Protein AF-A0AAX3PQ77-F1 (afdb_monomer_lite)

pLDDT: mean 75.56, std 14.31, range [46.38, 94.06]

Foldseek 3Di:
DPPCPVVVVVVVVLFPQDKDKDWQDFKKKKAWADPVRQGDWQKKKWKWKAKPPDPDDIDIDIDTAHPRRMDIDHTDIDIDGDRPPDDMDMDIDMDIPPDDPIDIDMDTD

Radius of gyration: 21.81 Å; chains: 1; bounding box: 72×19×50 Å

Sequence (109 aa):
MKRNIFLVPILIFLTSCYPIYKTQKPQVTVTVLNEQGVAIPDVKVVLVTAVHPAKIDDQYDEKFTNKLGIVNFKKQAEWKVESLMIHGGASLRLECMPCKRWLFNPKIY

Secondary structure (DSSP, 8-state):
--SSTTHHHHHHHHT--EEEEEEEE--EEEEEE-TTS-B-TT-EEEEEEEEESS-PPPEEEEEE--TTSEEEEPPEEEEEEE-SS---EEEEEEEEES-S-PEE--EE-

Structure (mmCIF, N/CA/C/O backbone):
data_AF-A0AAX3PQ77-F1
#
_entry.id   AF-A0AAX3PQ77-F1
#
loop_
_atom_site.group_PDB
_atom_site.id
_atom_site.type_symbol
_atom_site.label_atom_id
_atom_site.label_alt_id
_atom_site.label_comp_id
_atom_site.label_asym_id
_atom_site.label_entity_id
_atom_site.label_seq_id
_atom_site.pdbx_PDB_ins_code
_atom_site.Cartn_x
_atom_site.Cartn_y
_atom_site.Cartn_z
_atom_site.occupancy
_atom_site.B_iso_or_equiv
_atom_site.auth_seq_id
_atom_site.auth_comp_id
_atom_site.auth_asym_id
_atom_site.auth_atom_id
_atom_site.pdbx_PDB_model_num
ATOM 1 N N . MET A 1 1 ? 49.172 7.570 -35.847 1.00 50.88 1 MET A N 1
ATOM 2 C CA . MET A 1 1 ? 48.101 6.705 -35.294 1.00 50.88 1 MET A CA 1
ATOM 3 C C . MET A 1 1 ? 47.730 7.156 -33.873 1.00 50.88 1 MET A C 1
ATOM 5 O O . MET A 1 1 ? 48.238 6.585 -32.926 1.00 50.88 1 MET A O 1
ATOM 9 N N . LYS A 1 2 ? 46.921 8.214 -33.686 1.00 59.19 2 LYS A N 1
ATOM 10 C CA . LYS A 1 2 ? 46.451 8.671 -32.347 1.00 59.19 2 LYS A CA 1
ATOM 11 C C . LYS A 1 2 ? 45.058 9.339 -32.383 1.00 59.19 2 LYS A C 1
ATOM 13 O O . LYS A 1 2 ? 44.736 10.152 -31.529 1.00 59.19 2 LYS A O 1
ATOM 18 N N . ARG A 1 3 ? 44.223 9.032 -33.387 1.00 61.16 3 ARG A N 1
ATOM 19 C CA . ARG A 1 3 ? 42.935 9.728 -33.607 1.00 61.16 3 ARG A CA 1
ATOM 20 C C . ARG A 1 3 ? 41.735 9.102 -32.874 1.00 61.16 3 ARG A C 1
ATOM 22 O O . ARG A 1 3 ? 40.698 9.740 -32.785 1.00 61.16 3 ARG A O 1
ATOM 29 N N . ASN A 1 4 ? 41.890 7.913 -32.283 1.00 61.19 4 ASN A N 1
ATOM 30 C CA . ASN A 1 4 ? 40.778 7.190 -31.643 1.00 61.19 4 ASN A CA 1
ATOM 31 C C . ASN A 1 4 ? 40.708 7.320 -30.111 1.00 61.19 4 ASN A C 1
ATOM 33 O O . ASN A 1 4 ? 39.771 6.800 -29.515 1.00 61.19 4 ASN A O 1
ATOM 37 N N . ILE A 1 5 ? 41.645 8.019 -29.459 1.00 65.12 5 ILE A N 1
ATOM 38 C CA . ILE A 1 5 ? 41.658 8.132 -27.985 1.00 65.12 5 ILE A CA 1
ATOM 39 C C . ILE A 1 5 ? 40.466 8.959 -27.464 1.00 65.12 5 ILE A C 1
ATOM 41 O O . ILE A 1 5 ? 39.968 8.697 -26.375 1.00 65.12 5 ILE A O 1
ATOM 45 N N . PHE A 1 6 ? 39.936 9.885 -28.269 1.00 63.91 6 PHE A N 1
ATOM 46 C CA . PHE A 1 6 ? 38.776 10.705 -27.894 1.00 63.91 6 PHE A CA 1
ATOM 47 C C . PHE A 1 6 ? 37.417 9.995 -28.028 1.00 63.91 6 PHE A C 1
ATOM 49 O O . PHE A 1 6 ? 36.433 10.488 -27.487 1.00 63.91 6 PHE A O 1
ATOM 56 N N . LEU A 1 7 ? 37.337 8.836 -28.698 1.00 63.78 7 LEU A N 1
ATOM 57 C CA . LEU A 1 7 ? 36.068 8.107 -28.868 1.00 63.78 7 LEU A CA 1
ATOM 58 C C . LEU A 1 7 ? 35.681 7.275 -27.636 1.00 63.78 7 LEU A C 1
ATOM 60 O O . LEU A 1 7 ? 34.498 7.068 -27.383 1.00 63.78 7 LEU A O 1
ATOM 64 N N . VAL A 1 8 ? 36.662 6.836 -26.843 1.00 67.81 8 VAL A N 1
ATOM 65 C CA . VAL A 1 8 ? 36.443 5.985 -25.662 1.00 67.81 8 VAL A CA 1
ATOM 66 C C . VAL A 1 8 ? 35.647 6.680 -24.544 1.00 67.81 8 VAL A C 1
ATOM 68 O O . VAL A 1 8 ? 34.678 6.082 -24.079 1.00 67.81 8 VAL A O 1
ATOM 71 N N . PRO A 1 9 ? 35.956 7.922 -24.112 1.00 66.94 9 PRO A N 1
ATOM 72 C CA . PRO A 1 9 ? 35.185 8.559 -23.041 1.00 66.94 9 PRO A CA 1
ATOM 73 C C . PRO A 1 9 ? 33.742 8.876 -23.463 1.00 66.94 9 PRO A C 1
ATOM 75 O O . PRO A 1 9 ? 32.833 8.743 -22.651 1.00 66.94 9 PRO A O 1
ATOM 78 N N . ILE A 1 10 ? 33.506 9.220 -24.736 1.00 67.38 10 ILE A N 1
ATOM 79 C CA . ILE A 1 10 ? 32.165 9.535 -25.264 1.00 67.38 10 ILE A CA 1
ATOM 80 C C . ILE A 1 10 ? 31.239 8.312 -25.187 1.00 67.38 10 ILE A C 1
ATOM 82 O O . ILE A 1 10 ? 30.079 8.443 -24.802 1.00 67.38 10 ILE A O 1
ATOM 86 N N . LEU A 1 11 ? 31.759 7.116 -25.479 1.00 64.12 11 LEU A N 1
ATOM 87 C CA . LEU A 1 11 ? 31.005 5.862 -25.383 1.00 64.12 11 LEU A CA 1
ATOM 88 C C . LEU A 1 11 ? 30.596 5.516 -23.941 1.00 64.12 11 LEU A C 1
ATOM 90 O O . LEU A 1 11 ? 29.511 4.980 -23.745 1.00 64.12 11 LEU A O 1
ATOM 94 N N . ILE A 1 12 ? 31.403 5.872 -22.936 1.00 64.38 12 ILE A N 1
ATOM 95 C CA . ILE A 1 12 ? 31.091 5.614 -21.517 1.00 64.38 12 ILE A CA 1
ATOM 96 C C . ILE A 1 12 ? 29.978 6.547 -21.010 1.00 64.38 12 ILE A C 1
ATOM 98 O O . ILE A 1 12 ? 29.120 6.126 -20.235 1.00 64.38 12 ILE A O 1
ATOM 102 N N . PHE A 1 13 ? 29.938 7.801 -21.474 1.00 61.59 13 PHE A N 1
ATOM 103 C CA . PHE A 1 13 ? 28.867 8.738 -21.104 1.00 61.59 13 PHE A CA 1
ATOM 104 C C . PHE A 1 13 ? 27.500 8.365 -21.710 1.00 61.59 13 PHE A C 1
ATOM 106 O O . PHE A 1 13 ? 26.463 8.660 -21.112 1.00 61.59 13 PHE A O 1
ATOM 113 N N . LEU A 1 14 ? 27.488 7.674 -22.856 1.00 60.44 14 LEU A N 1
ATOM 114 C CA . LEU A 1 14 ? 26.268 7.200 -23.524 1.00 60.44 14 LEU A CA 1
ATOM 115 C C . LEU A 1 14 ? 25.650 5.954 -22.861 1.00 60.44 14 LEU A C 1
ATOM 117 O O . LEU A 1 14 ? 24.477 5.670 -23.090 1.00 60.44 14 LEU A O 1
ATOM 121 N N . THR A 1 15 ? 26.392 5.229 -22.018 1.00 61.25 15 THR A N 1
ATOM 122 C CA . THR A 1 15 ? 25.918 4.020 -21.314 1.00 61.25 15 THR A CA 1
ATOM 123 C C . THR A 1 15 ? 25.575 4.290 -19.848 1.00 61.25 15 THR A C 1
ATOM 125 O O . THR A 1 15 ? 25.858 3.463 -18.979 1.00 61.25 15 THR A O 1
ATOM 128 N N . SER A 1 16 ? 25.011 5.458 -19.533 1.00 57.00 16 SER A N 1
ATOM 129 C CA . SER A 1 16 ? 24.697 5.846 -18.153 1.00 57.00 16 SER A CA 1
ATOM 130 C C . SER A 1 16 ? 23.448 5.127 -17.628 1.00 57.00 16 SER A C 1
ATOM 132 O O . SER A 1 16 ? 22.362 5.683 -17.502 1.00 57.00 16 SER A O 1
ATOM 134 N N . CYS A 1 17 ? 23.625 3.853 -17.291 1.00 64.44 17 CYS A N 1
ATOM 135 C CA . CYS A 1 17 ? 22.785 3.145 -16.340 1.00 64.44 17 CYS A CA 1
ATOM 136 C C . CYS A 1 17 ? 23.127 3.678 -14.946 1.00 64.44 17 CYS A C 1
ATOM 138 O O . CYS A 1 17 ? 24.194 3.365 -14.415 1.00 64.44 17 CYS A O 1
ATOM 140 N N . TYR A 1 18 ? 22.262 4.504 -14.361 1.00 70.12 18 TYR A N 1
ATOM 141 C CA . TYR A 1 18 ? 22.488 5.039 -13.020 1.00 70.12 18 TYR A CA 1
ATOM 142 C C . TYR A 1 18 ? 21.514 4.410 -12.017 1.00 70.12 18 TYR A C 1
ATOM 144 O O . TYR A 1 18 ? 20.341 4.187 -12.335 1.00 70.12 18 TYR A O 1
ATOM 152 N N . PRO A 1 19 ? 21.981 4.094 -10.797 1.00 74.06 19 PRO A N 1
ATOM 153 C CA . PRO A 1 19 ? 21.095 3.653 -9.738 1.00 74.06 19 PRO A CA 1
ATOM 154 C C . PRO A 1 19 ? 20.253 4.839 -9.262 1.00 74.06 19 PRO A C 1
ATOM 156 O O . PRO A 1 19 ? 20.778 5.886 -8.885 1.00 74.06 19 PRO A O 1
ATOM 159 N N . ILE A 1 20 ? 18.938 4.664 -9.242 1.00 78.50 20 ILE A N 1
ATOM 160 C CA . ILE A 1 20 ? 17.986 5.598 -8.653 1.00 78.50 20 ILE A CA 1
ATOM 161 C C . ILE A 1 20 ? 17.194 4.884 -7.563 1.00 78.50 20 ILE A C 1
ATOM 163 O O . ILE A 1 20 ? 16.741 3.748 -7.725 1.00 78.50 20 ILE A O 1
ATOM 167 N N . TYR A 1 21 ? 17.030 5.553 -6.425 1.00 81.56 21 TYR A N 1
ATOM 168 C CA . TYR A 1 21 ? 16.165 5.062 -5.364 1.00 81.56 21 TYR A CA 1
ATOM 169 C C . TYR A 1 21 ? 14.727 5.482 -5.658 1.00 81.56 21 TYR A C 1
ATOM 171 O O . TYR A 1 21 ? 14.391 6.666 -5.577 1.00 81.56 21 TYR A O 1
ATOM 179 N N . LYS A 1 22 ? 13.874 4.522 -6.029 1.00 79.19 22 LYS A N 1
ATOM 180 C CA . LYS A 1 22 ? 12.514 4.804 -6.504 1.00 79.19 22 LYS A CA 1
ATOM 181 C C . LYS A 1 22 ? 11.477 4.234 -5.549 1.00 79.19 22 LYS A C 1
ATOM 183 O O . LYS A 1 22 ? 11.530 3.068 -5.158 1.00 79.19 22 LYS A O 1
ATOM 188 N N . THR A 1 23 ? 10.500 5.067 -5.194 1.00 81.75 23 THR A N 1
ATOM 189 C CA . THR A 1 23 ? 9.310 4.610 -4.469 1.00 81.75 23 THR A CA 1
ATOM 190 C C . THR A 1 23 ? 8.371 3.943 -5.466 1.00 81.75 23 THR A C 1
ATOM 192 O O . THR A 1 23 ? 7.938 4.582 -6.420 1.00 81.75 23 THR A O 1
ATOM 195 N N . GLN A 1 24 ? 8.078 2.661 -5.261 1.00 78.69 24 GLN A N 1
ATOM 196 C CA . GLN A 1 24 ? 7.152 1.900 -6.104 1.00 78.69 24 GLN A CA 1
ATOM 197 C C . GLN A 1 24 ? 5.714 2.029 -5.630 1.00 78.69 24 GLN A C 1
ATOM 199 O O . GLN A 1 24 ? 4.801 2.150 -6.439 1.00 78.69 24 GLN A O 1
ATOM 204 N N . LYS A 1 25 ? 5.532 1.990 -4.307 1.00 82.69 25 LYS A N 1
ATOM 205 C CA . LYS A 1 25 ? 4.235 2.112 -3.648 1.00 82.69 25 LYS A CA 1
ATOM 206 C C . LYS A 1 25 ? 4.394 3.100 -2.494 1.00 82.69 25 LYS A C 1
ATOM 208 O O . LYS A 1 25 ? 5.271 2.888 -1.647 1.00 82.69 25 LYS A O 1
ATOM 213 N N . PRO A 1 26 ? 3.621 4.196 -2.459 1.00 82.62 26 PRO A N 1
ATOM 214 C CA . PRO A 1 26 ? 3.593 5.082 -1.312 1.00 82.62 26 PRO A CA 1
ATOM 215 C C . PRO A 1 26 ? 2.947 4.364 -0.127 1.00 82.62 26 PRO A C 1
ATOM 217 O O . PRO A 1 26 ? 2.346 3.296 -0.262 1.00 82.62 26 PRO A O 1
ATOM 220 N N . GLN A 1 27 ? 3.067 4.962 1.051 1.00 88.44 27 GLN A N 1
ATOM 221 C CA . GLN A 1 27 ? 2.285 4.510 2.188 1.00 88.44 27 GLN A CA 1
ATOM 222 C C . GLN A 1 27 ? 0.824 4.919 1.972 1.00 88.44 27 GLN A C 1
ATOM 224 O O . GLN A 1 27 ? 0.543 6.086 1.698 1.00 88.44 27 GLN A O 1
ATOM 229 N N . VAL A 1 28 ? -0.099 3.964 2.103 1.00 89.44 28 VAL A N 1
ATOM 230 C CA . VAL A 1 28 ? -1.536 4.215 1.931 1.00 89.44 28 VAL A CA 1
ATOM 231 C C . VAL A 1 28 ? -2.288 3.691 3.142 1.00 89.44 28 VAL A C 1
ATOM 233 O O . VAL A 1 28 ? -2.190 2.511 3.487 1.00 89.44 28 VAL A O 1
ATOM 236 N N . THR A 1 29 ? -3.073 4.565 3.763 1.00 91.75 29 THR A N 1
ATOM 237 C CA . THR A 1 29 ? -4.029 4.186 4.806 1.00 91.75 29 THR A CA 1
ATOM 238 C C . THR A 1 29 ? -5.440 4.305 4.248 1.00 91.75 29 THR A C 1
ATOM 240 O O . THR A 1 29 ? -5.827 5.355 3.729 1.00 91.75 29 THR A O 1
ATOM 243 N N . VAL A 1 30 ? -6.203 3.219 4.359 1.00 90.69 30 VAL A N 1
ATOM 244 C CA . VAL A 1 30 ? -7.587 3.118 3.891 1.00 90.69 30 VAL A CA 1
ATOM 245 C C . VAL A 1 30 ? -8.485 2.849 5.086 1.00 90.69 30 VAL A C 1
ATOM 247 O O . VAL A 1 30 ? -8.236 1.912 5.841 1.00 90.69 30 VAL A O 1
ATOM 250 N N . THR A 1 31 ? -9.544 3.641 5.227 1.00 91.94 31 THR A N 1
ATOM 251 C CA . THR A 1 31 ? -10.632 3.371 6.169 1.00 91.94 31 THR A CA 1
ATOM 252 C C . THR A 1 31 ? -11.870 2.973 5.379 1.00 91.94 31 THR A C 1
ATOM 254 O O . THR A 1 31 ? -12.284 3.704 4.480 1.00 91.94 31 THR A O 1
ATOM 257 N N . VAL A 1 32 ? -12.453 1.823 5.708 1.00 90.25 32 VAL A N 1
ATOM 258 C CA . VAL A 1 32 ? -13.676 1.308 5.090 1.00 90.25 32 VAL A CA 1
ATOM 259 C C . VAL A 1 32 ? -14.856 1.607 6.004 1.00 90.25 32 VAL A C 1
ATOM 261 O O . VAL A 1 32 ? -14.917 1.124 7.138 1.00 90.25 32 VAL A O 1
ATOM 264 N N . LEU A 1 33 ? -15.787 2.409 5.490 1.00 89.62 33 LEU A N 1
ATOM 265 C CA . LEU A 1 33 ? -16.992 2.846 6.189 1.00 89.62 33 LEU A CA 1
ATOM 266 C C . LEU A 1 33 ? -18.245 2.411 5.423 1.00 89.62 33 LEU A C 1
ATOM 268 O O . LEU A 1 33 ? -18.239 2.371 4.188 1.00 89.62 33 LEU A O 1
ATOM 272 N N . ASN A 1 34 ? -19.328 2.139 6.151 1.00 87.88 34 ASN A N 1
ATOM 273 C CA . ASN A 1 34 ? -20.655 1.953 5.571 1.00 87.88 34 ASN A CA 1
ATOM 274 C C . ASN A 1 34 ? -21.312 3.286 5.174 1.00 87.88 34 ASN A C 1
ATOM 276 O O . ASN A 1 34 ? -20.756 4.363 5.387 1.00 87.88 34 ASN A O 1
ATOM 280 N N . GLU A 1 35 ? -22.513 3.213 4.599 1.00 87.50 35 GLU A N 1
ATOM 281 C CA . GLU A 1 35 ? -23.290 4.387 4.171 1.00 87.50 35 GLU A CA 1
ATOM 282 C C . GLU A 1 35 ? -23.622 5.341 5.332 1.00 87.50 35 GLU A C 1
ATOM 284 O O . GLU A 1 35 ? -23.818 6.533 5.119 1.00 87.50 35 GLU A O 1
ATOM 289 N N . GLN A 1 36 ? -23.641 4.835 6.567 1.00 89.75 36 GLN A N 1
ATOM 290 C CA . GLN A 1 36 ? -23.879 5.596 7.793 1.00 89.75 36 GLN A CA 1
ATOM 291 C C . GLN A 1 36 ? -22.577 6.122 8.435 1.00 89.75 36 GLN A C 1
ATOM 293 O O . GLN A 1 36 ? -22.626 6.715 9.510 1.00 89.75 36 GLN A O 1
ATOM 298 N N . GLY A 1 37 ? -21.412 5.904 7.811 1.00 87.44 37 GLY A N 1
ATOM 299 C CA . GLY A 1 37 ? -20.106 6.326 8.332 1.00 87.44 37 GLY A CA 1
ATOM 300 C C . GLY A 1 37 ? -19.516 5.414 9.416 1.00 87.44 37 GLY A C 1
ATOM 301 O O . GLY A 1 37 ? -18.544 5.791 10.068 1.00 87.44 37 GLY A O 1
ATOM 302 N N . VAL A 1 38 ? -20.073 4.219 9.622 1.00 90.06 38 VAL A N 1
ATOM 303 C CA . VAL A 1 38 ? -19.603 3.237 10.609 1.00 90.06 38 VAL A CA 1
ATOM 304 C C . VAL A 1 38 ? -18.510 2.359 10.004 1.00 90.06 38 VAL A C 1
ATOM 306 O O . VAL A 1 38 ? -18.651 1.855 8.891 1.00 90.06 38 VAL A O 1
ATOM 309 N N . ALA A 1 39 ? -17.42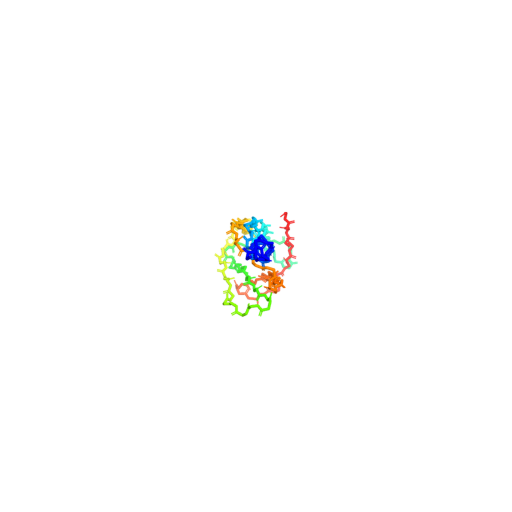8 2.155 10.753 1.00 90.94 39 ALA A N 1
ATOM 310 C CA . ALA A 1 39 ? -16.306 1.318 10.348 1.00 90.94 39 ALA A CA 1
ATOM 311 C C . ALA A 1 39 ? -16.678 -0.164 10.210 1.00 90.94 39 ALA A C 1
ATOM 313 O O . ALA A 1 39 ? -17.408 -0.708 11.040 1.00 90.94 39 ALA A O 1
ATOM 314 N N . ILE A 1 40 ? -16.126 -0.823 9.187 1.00 90.50 40 ILE A N 1
ATOM 315 C CA . ILE A 1 40 ? -16.427 -2.228 8.881 1.00 90.50 40 ILE A CA 1
ATOM 316 C C . ILE A 1 40 ? -15.172 -3.088 9.046 1.00 90.50 40 ILE A C 1
ATOM 318 O O . ILE A 1 40 ? -14.214 -2.912 8.283 1.00 90.50 40 ILE A O 1
ATOM 322 N N . PRO A 1 41 ? -15.149 -4.011 10.020 1.00 93.25 41 PRO A N 1
ATOM 323 C CA . PRO A 1 41 ? -14.039 -4.938 10.204 1.00 93.25 41 PRO A CA 1
ATOM 324 C C . PRO A 1 41 ? -14.068 -6.087 9.190 1.00 93.25 41 PRO A C 1
ATOM 326 O O . PRO A 1 41 ? -15.099 -6.351 8.571 1.00 93.25 41 PRO A O 1
ATOM 329 N N . ASP A 1 42 ? -12.932 -6.772 9.046 1.00 92.75 42 ASP A N 1
ATOM 330 C CA . ASP A 1 42 ? -12.768 -7.997 8.252 1.00 92.75 42 ASP A CA 1
ATOM 331 C C . ASP A 1 42 ? -13.152 -7.860 6.763 1.00 92.75 42 ASP A C 1
ATOM 333 O O . ASP A 1 42 ? -13.470 -8.835 6.081 1.00 92.75 42 ASP A O 1
ATOM 337 N N . VAL A 1 43 ? -13.069 -6.641 6.221 1.00 91.25 43 VAL A N 1
ATOM 338 C CA . VAL A 1 43 ? -13.245 -6.362 4.791 1.00 91.25 43 VAL A CA 1
ATOM 339 C C . VAL A 1 43 ? -11.918 -6.535 4.078 1.00 91.25 43 VAL A C 1
ATOM 341 O O . VAL A 1 43 ? -10.913 -5.939 4.471 1.00 91.25 43 VAL A O 1
ATOM 344 N N . LYS A 1 44 ? -11.921 -7.305 2.988 1.00 93.38 44 LYS A N 1
ATOM 345 C CA . LYS A 1 44 ? -10.751 -7.437 2.126 1.00 93.38 44 LYS A CA 1
ATOM 346 C C . LYS A 1 44 ? -10.568 -6.169 1.297 1.00 93.38 44 LYS A C 1
ATOM 348 O O . LYS A 1 44 ? -11.459 -5.796 0.532 1.00 93.38 44 LYS A O 1
ATOM 353 N N . VAL A 1 45 ? -9.390 -5.571 1.409 1.00 91.81 45 VAL A N 1
ATOM 354 C CA . VAL A 1 45 ? -8.902 -4.452 0.605 1.00 91.81 45 VAL A CA 1
ATOM 355 C C . VAL A 1 45 ? -7.689 -4.928 -0.186 1.00 91.81 45 VAL A C 1
ATOM 357 O O . VAL A 1 45 ? -6.747 -5.480 0.383 1.00 91.81 45 VAL A O 1
ATOM 360 N N . VAL A 1 46 ? -7.709 -4.697 -1.492 1.00 90.69 46 VAL A N 1
ATOM 361 C CA . VAL A 1 46 ? -6.661 -5.084 -2.433 1.00 90.69 46 VAL A CA 1
ATOM 362 C C . VAL A 1 46 ? -6.059 -3.823 -3.040 1.00 90.69 46 VAL A C 1
ATOM 364 O O . VAL A 1 46 ? -6.771 -3.009 -3.629 1.00 90.69 46 VAL A O 1
ATOM 367 N N . LEU A 1 47 ? -4.749 -3.647 -2.883 1.00 89.56 47 LEU A N 1
ATOM 368 C CA . LEU A 1 47 ? -3.985 -2.612 -3.573 1.00 89.56 47 LEU A CA 1
ATOM 369 C C . LEU A 1 47 ? -3.374 -3.213 -4.841 1.00 89.56 47 LEU A C 1
ATOM 371 O O . LEU A 1 47 ? -2.469 -4.045 -4.767 1.00 89.56 47 LEU A O 1
ATOM 375 N N . VAL A 1 48 ? -3.862 -2.762 -5.992 1.00 87.62 48 VAL A N 1
ATOM 376 C CA . VAL A 1 48 ? -3.400 -3.168 -7.320 1.00 87.62 48 VAL A CA 1
ATOM 377 C C . VAL A 1 48 ? -2.400 -2.139 -7.834 1.00 87.62 48 VAL A C 1
ATOM 379 O O . VAL A 1 48 ? -2.682 -0.938 -7.866 1.00 87.62 48 VAL A O 1
ATOM 382 N N . THR A 1 49 ? -1.217 -2.603 -8.224 1.00 83.50 49 THR A N 1
ATOM 383 C CA . THR A 1 49 ? -0.168 -1.781 -8.837 1.00 83.50 49 THR A CA 1
ATOM 384 C C . THR A 1 49 ? 0.005 -2.193 -10.288 1.00 83.50 49 THR A C 1
ATOM 386 O O . THR A 1 49 ? 0.446 -3.309 -10.550 1.00 83.50 49 THR A O 1
ATOM 389 N N . ALA A 1 50 ? -0.296 -1.273 -11.202 1.00 81.56 50 ALA A N 1
ATOM 390 C CA . ALA A 1 50 ? -0.153 -1.466 -12.639 1.00 81.56 50 ALA A CA 1
ATOM 391 C C . ALA A 1 50 ? 0.976 -0.578 -13.174 1.00 81.56 50 ALA A C 1
ATOM 393 O O . ALA A 1 50 ? 1.033 0.617 -12.876 1.00 81.56 50 ALA A O 1
ATOM 394 N N . VAL A 1 51 ? 1.876 -1.128 -13.986 1.00 74.56 51 VAL A N 1
ATOM 395 C CA . VAL A 1 51 ? 3.003 -0.385 -14.576 1.00 74.56 51 VAL A CA 1
ATOM 396 C C . VAL A 1 51 ? 2.751 -0.189 -16.068 1.00 74.56 51 VAL A C 1
ATOM 398 O O . VAL A 1 5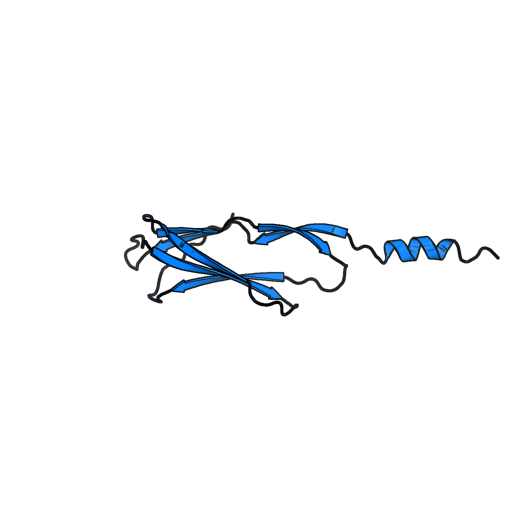1 ? 2.288 -1.096 -16.745 1.00 74.56 51 VAL A O 1
ATOM 401 N N . HIS A 1 52 ? 3.005 1.014 -16.580 1.00 68.44 52 HIS A N 1
ATOM 402 C CA . HIS A 1 52 ? 2.851 1.368 -17.996 1.00 68.44 52 HIS A CA 1
ATOM 403 C C . HIS A 1 52 ? 4.114 2.101 -18.468 1.00 68.44 52 HIS A C 1
ATOM 405 O O . HIS A 1 52 ? 4.673 2.851 -17.673 1.00 68.44 52 HIS A O 1
ATOM 411 N N . PRO A 1 53 ? 4.591 1.956 -19.720 1.00 62.50 53 PRO A N 1
ATOM 412 C CA . PRO A 1 53 ? 4.024 1.172 -20.822 1.00 62.50 53 PRO A CA 1
ATOM 413 C C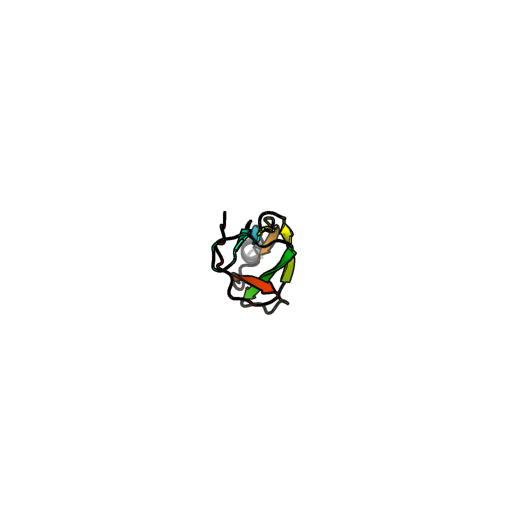 . PRO A 1 53 ? 4.433 -0.309 -20.812 1.00 62.50 53 PRO A C 1
ATOM 415 O O . PRO A 1 53 ? 3.937 -1.085 -21.624 1.00 62.50 53 PRO A O 1
ATOM 418 N N . ALA A 1 54 ? 5.344 -0.710 -19.921 1.00 65.69 54 ALA A N 1
ATOM 419 C CA . ALA A 1 54 ? 5.748 -2.102 -19.789 1.00 65.69 54 ALA A CA 1
ATOM 420 C C . ALA A 1 54 ? 4.579 -2.932 -19.238 1.00 65.69 54 ALA A C 1
ATOM 422 O O . ALA A 1 54 ? 4.218 -2.759 -18.079 1.00 65.69 54 ALA A O 1
ATOM 423 N N . LYS A 1 55 ? 4.014 -3.841 -20.047 1.00 62.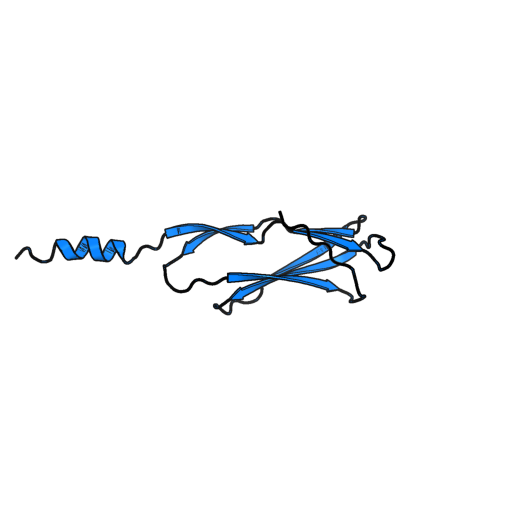91 55 LYS A N 1
ATOM 424 C CA . LYS A 1 55 ? 3.092 -4.884 -19.567 1.00 62.91 55 LYS A CA 1
ATOM 425 C C . LYS A 1 55 ? 3.871 -5.872 -18.698 1.00 62.91 55 LYS A C 1
ATOM 427 O O . LYS A 1 55 ? 4.376 -6.880 -19.183 1.00 62.91 55 LYS A O 1
ATOM 432 N N . ILE A 1 56 ? 4.011 -5.525 -17.430 1.00 70.06 56 ILE A N 1
ATOM 433 C CA . ILE A 1 56 ? 4.360 -6.451 -16.359 1.00 70.06 56 ILE A CA 1
ATOM 434 C C . ILE A 1 56 ? 3.040 -6.861 -15.705 1.00 70.06 56 ILE A C 1
ATOM 436 O O . ILE A 1 56 ? 2.096 -6.070 -15.706 1.00 70.06 56 ILE A O 1
ATOM 440 N N . ASP A 1 57 ? 2.972 -8.079 -15.176 1.00 78.69 57 ASP A N 1
ATOM 441 C CA . ASP A 1 57 ? 1.809 -8.523 -14.414 1.00 78.69 57 ASP A CA 1
ATOM 442 C C . ASP A 1 57 ? 1.503 -7.550 -13.269 1.00 78.69 57 ASP A C 1
ATOM 444 O O . ASP A 1 57 ? 2.403 -7.082 -12.559 1.00 78.69 57 ASP A O 1
ATOM 448 N N . ASP A 1 58 ? 0.215 -7.253 -13.099 1.00 81.81 58 ASP A N 1
ATOM 449 C CA . ASP A 1 58 ? -0.258 -6.415 -12.007 1.00 81.81 58 ASP A CA 1
ATOM 450 C C . ASP A 1 58 ? 0.131 -7.046 -10.667 1.00 81.81 58 ASP A C 1
ATOM 452 O O . ASP A 1 58 ? 0.005 -8.254 -10.450 1.00 81.81 58 ASP A O 1
ATOM 456 N N . GLN A 1 59 ? 0.599 -6.214 -9.741 1.00 83.38 59 GLN A N 1
ATOM 457 C CA . GLN A 1 59 ? 0.910 -6.668 -8.391 1.00 83.38 59 GLN A CA 1
ATOM 458 C C . GLN A 1 59 ? -0.262 -6.395 -7.458 1.00 83.38 59 GLN A C 1
ATOM 460 O O . GLN A 1 59 ? -0.712 -5.253 -7.354 1.00 83.38 59 GLN A O 1
ATOM 465 N N . TYR A 1 60 ? -0.669 -7.4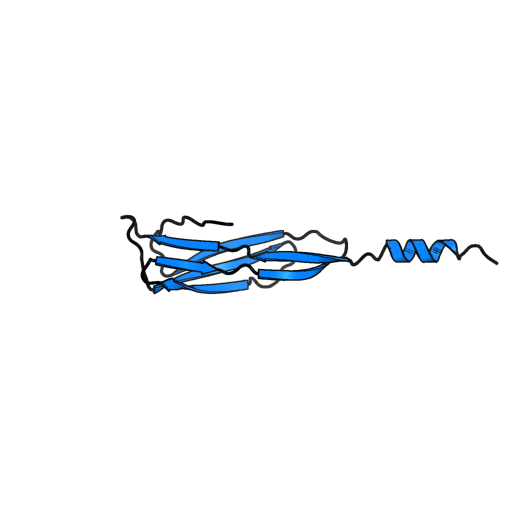18 -6.712 1.00 87.62 60 TYR A N 1
ATOM 466 C CA . TYR A 1 60 ? -1.780 -7.371 -5.766 1.00 87.62 60 TYR A CA 1
ATOM 467 C C . TYR A 1 60 ? -1.251 -7.499 -4.330 1.00 87.62 60 TYR A C 1
ATOM 469 O O . TYR A 1 60 ? -0.519 -8.436 -4.018 1.00 87.62 60 TYR A O 1
ATOM 477 N N . ASP A 1 61 ? -1.602 -6.553 -3.458 1.00 89.62 61 ASP A N 1
ATOM 478 C CA . ASP A 1 61 ? -1.382 -6.644 -2.005 1.00 89.62 61 ASP A CA 1
ATOM 479 C C . ASP A 1 61 ? -2.751 -6.709 -1.316 1.00 89.62 61 ASP A C 1
ATOM 481 O O . ASP A 1 61 ? -3.524 -5.750 -1.376 1.00 89.62 61 ASP A O 1
ATOM 485 N N . GLU A 1 62 ? -3.075 -7.857 -0.717 1.00 93.00 62 GLU A N 1
ATOM 486 C CA . GLU A 1 62 ? -4.356 -8.109 -0.051 1.00 93.00 62 GLU A CA 1
ATOM 487 C C . GLU A 1 62 ? -4.229 -7.961 1.466 1.00 93.00 62 GLU A C 1
ATOM 489 O O . GLU A 1 62 ? -3.381 -8.591 2.105 1.00 93.00 62 GLU A O 1
ATOM 494 N N . LYS A 1 63 ? -5.126 -7.178 2.072 1.00 94.06 63 LYS A N 1
ATOM 495 C CA . LYS A 1 63 ? -5.228 -7.031 3.529 1.00 94.06 63 LYS A CA 1
ATOM 496 C C . LYS A 1 63 ? -6.674 -6.973 3.983 1.00 94.06 63 LYS A C 1
ATOM 498 O O . LYS A 1 63 ? -7.549 -6.539 3.245 1.00 94.06 63 LYS A O 1
ATOM 503 N N . PHE A 1 64 ? -6.908 -7.363 5.229 1.00 93.50 64 PHE A N 1
ATOM 504 C CA . PHE A 1 64 ? -8.214 -7.248 5.870 1.00 93.50 64 PHE A CA 1
ATOM 505 C C . PHE A 1 64 ? -8.243 -6.050 6.817 1.00 93.50 64 PHE A C 1
ATOM 507 O O . PHE A 1 64 ? -7.244 -5.755 7.484 1.00 93.50 64 PHE A O 1
ATOM 514 N N . THR A 1 65 ? -9.375 -5.349 6.869 1.00 93.81 65 THR A N 1
ATOM 515 C CA . THR A 1 65 ? -9.580 -4.254 7.819 1.00 93.81 65 THR A CA 1
ATOM 516 C C . THR A 1 65 ? -9.577 -4.763 9.253 1.00 93.81 65 THR A C 1
ATOM 518 O O . THR A 1 65 ? -10.116 -5.820 9.572 1.00 93.81 65 THR A O 1
ATOM 521 N N . ASN A 1 66 ? -8.967 -3.987 10.147 1.00 93.88 66 ASN A N 1
ATOM 522 C CA . ASN A 1 66 ? -9.009 -4.268 11.579 1.00 93.88 66 ASN A CA 1
ATOM 523 C C . ASN A 1 66 ? -10.381 -3.905 12.193 1.00 93.88 66 ASN A C 1
ATOM 525 O O . ASN A 1 66 ? -11.281 -3.420 11.511 1.00 93.88 66 ASN A O 1
ATOM 529 N N . LYS A 1 67 ? -10.519 -4.048 13.520 1.00 93.06 67 LYS A N 1
ATOM 530 C CA . LYS A 1 67 ? -11.732 -3.664 14.277 1.00 93.06 67 LYS A CA 1
ATOM 531 C C . LYS A 1 67 ? -12.173 -2.201 14.099 1.00 93.06 67 LYS A C 1
ATOM 533 O O . LYS A 1 67 ? -13.315 -1.880 14.397 1.00 93.06 67 LYS A O 1
ATOM 538 N N . LEU A 1 68 ? -11.279 -1.324 13.640 1.00 93.00 68 LEU A N 1
ATOM 539 C CA . LEU A 1 68 ? -11.549 0.090 13.361 1.00 93.00 68 LEU A CA 1
ATOM 540 C C . LEU A 1 68 ? -11.863 0.348 11.877 1.00 93.00 68 LEU A C 1
ATOM 542 O O . LEU A 1 68 ? -11.966 1.503 11.473 1.00 93.00 68 LEU A O 1
ATOM 546 N N . GLY A 1 69 ? -11.980 -0.697 11.053 1.00 91.38 69 GLY A N 1
ATOM 547 C CA . GLY A 1 69 ? -12.201 -0.574 9.613 1.00 91.38 69 GLY A CA 1
ATOM 548 C C . GLY A 1 69 ? -10.978 -0.087 8.835 1.00 91.38 69 GLY A C 1
ATOM 549 O O . GLY A 1 69 ? -11.128 0.382 7.713 1.00 91.38 69 GLY A O 1
ATOM 550 N N . ILE A 1 70 ? -9.772 -0.161 9.410 1.00 93.06 70 ILE A N 1
ATOM 551 C CA . ILE A 1 70 ? -8.556 0.426 8.828 1.00 93.06 70 ILE A CA 1
ATOM 552 C C . ILE A 1 70 ? -7.644 -0.659 8.244 1.00 93.06 70 ILE A C 1
ATOM 554 O O . ILE A 1 70 ? -7.371 -1.671 8.895 1.00 93.06 70 ILE A O 1
ATOM 558 N N . VAL A 1 71 ? -7.110 -0.392 7.049 1.00 94.00 71 VAL A N 1
ATOM 559 C CA . VAL A 1 71 ? -5.990 -1.103 6.415 1.00 94.00 71 VAL A CA 1
ATOM 560 C C . VAL A 1 71 ? -4.822 -0.143 6.195 1.00 94.00 71 VAL A C 1
ATOM 562 O O . VAL A 1 71 ? -5.001 0.985 5.739 1.00 94.00 71 VAL A O 1
ATOM 565 N N . ASN A 1 72 ? -3.607 -0.624 6.471 1.00 93.31 72 ASN A N 1
ATOM 566 C CA . ASN A 1 72 ? -2.363 0.095 6.199 1.00 93.31 72 ASN A CA 1
ATOM 567 C C . ASN A 1 72 ? -1.488 -0.680 5.202 1.00 93.31 72 ASN A C 1
ATOM 569 O O . ASN A 1 72 ? -1.003 -1.781 5.498 1.00 93.31 72 ASN A O 1
ATOM 573 N N . PHE A 1 73 ? -1.227 -0.074 4.048 1.00 91.62 73 PHE A N 1
ATOM 574 C CA . PHE A 1 73 ? -0.238 -0.519 3.071 1.00 91.62 73 PHE A CA 1
ATOM 575 C C . PHE A 1 73 ? 1.081 0.208 3.329 1.00 91.62 73 PHE A C 1
ATOM 577 O O . PHE A 1 73 ? 1.126 1.436 3.423 1.00 91.62 73 PHE A O 1
ATOM 584 N N . LYS A 1 74 ? 2.158 -0.563 3.511 1.00 89.50 74 LYS A N 1
ATOM 585 C CA . LYS A 1 74 ? 3.479 -0.009 3.823 1.00 89.50 74 LYS A CA 1
ATOM 586 C C . LYS A 1 74 ? 4.107 0.561 2.554 1.00 89.50 74 LYS A C 1
ATOM 588 O O . LYS A 1 74 ? 3.916 0.012 1.473 1.00 89.50 74 LYS A O 1
ATOM 593 N N . LYS A 1 75 ? 4.909 1.617 2.710 1.00 87.50 75 LYS A N 1
ATOM 594 C CA . LYS A 1 75 ? 5.748 2.132 1.626 1.00 87.50 75 LYS A CA 1
ATOM 595 C C . LYS A 1 75 ? 6.692 1.034 1.131 1.00 87.50 75 LYS A C 1
ATOM 597 O O . LYS A 1 75 ? 7.346 0.375 1.939 1.00 87.50 75 LYS A O 1
ATOM 602 N N . GLN A 1 76 ? 6.805 0.902 -0.185 1.00 85.69 76 GLN A N 1
ATOM 603 C CA . GLN A 1 76 ? 7.784 0.041 -0.842 1.00 85.69 76 GLN A CA 1
ATOM 604 C C . GLN A 1 76 ? 8.672 0.898 -1.743 1.00 85.69 76 GLN A C 1
ATOM 606 O O . GLN A 1 76 ? 8.190 1.568 -2.660 1.00 85.69 76 GLN A O 1
ATOM 611 N N . ALA A 1 77 ? 9.973 0.890 -1.467 1.00 85.81 77 ALA A N 1
ATOM 612 C CA . ALA A 1 77 ? 10.976 1.607 -2.238 1.00 85.81 77 ALA A CA 1
ATOM 613 C C . ALA A 1 77 ? 12.221 0.735 -2.399 1.00 85.81 77 ALA A C 1
ATOM 615 O O . ALA A 1 77 ? 12.652 0.084 -1.447 1.00 85.81 77 ALA A O 1
ATOM 616 N N . GLU A 1 78 ? 12.788 0.728 -3.601 1.00 81.94 78 GLU A N 1
ATOM 617 C CA . GLU A 1 78 ? 13.967 -0.074 -3.915 1.00 81.94 78 GLU A CA 1
ATOM 618 C C . GLU A 1 78 ? 14.915 0.673 -4.851 1.00 81.94 78 GLU A C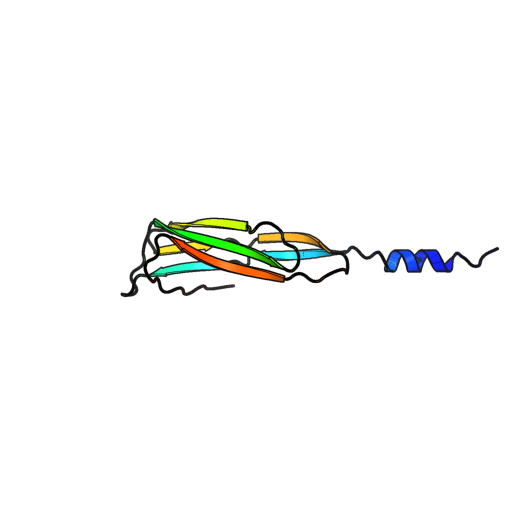 1
ATOM 620 O O . GLU A 1 78 ? 14.526 1.599 -5.571 1.00 81.94 78 GLU A O 1
ATOM 625 N N . TRP A 1 79 ? 16.178 0.256 -4.823 1.00 77.62 79 TRP A N 1
ATOM 626 C CA . TRP A 1 79 ? 17.175 0.702 -5.782 1.00 77.62 79 TRP A CA 1
ATOM 627 C C . TRP A 1 79 ? 16.911 0.037 -7.125 1.00 77.62 79 TRP A C 1
ATOM 629 O O . TRP A 1 79 ? 16.863 -1.189 -7.214 1.00 77.62 79 TRP A O 1
ATOM 639 N N . LYS A 1 80 ? 16.767 0.848 -8.171 1.00 76.56 80 LYS A N 1
ATOM 640 C CA . LYS A 1 80 ? 16.670 0.374 -9.549 1.00 76.56 80 LYS A CA 1
ATOM 641 C C . LYS A 1 80 ? 17.752 1.003 -10.393 1.00 76.56 80 LYS A C 1
ATOM 643 O O . LYS A 1 80 ? 18.072 2.174 -10.230 1.00 76.56 80 LYS A O 1
ATOM 648 N N . VAL A 1 81 ? 18.289 0.215 -11.312 1.00 71.75 81 VAL A N 1
ATOM 649 C CA . VAL A 1 81 ? 19.107 0.736 -12.399 1.00 71.75 81 VAL A CA 1
ATOM 650 C C . VAL A 1 81 ? 18.151 1.106 -13.521 1.00 71.75 81 VAL A C 1
ATOM 652 O O . VAL A 1 81 ? 17.462 0.238 -14.056 1.00 71.75 81 VAL A O 1
ATOM 655 N N . GLU A 1 82 ? 18.078 2.391 -13.848 1.00 67.00 82 GLU A N 1
ATOM 656 C CA . GLU A 1 82 ? 17.322 2.861 -15.005 1.00 67.00 82 GLU A CA 1
ATOM 657 C C . GLU A 1 82 ? 18.313 3.218 -16.119 1.00 67.00 82 GLU A C 1
ATOM 659 O O . GLU A 1 82 ? 19.352 3.837 -15.882 1.00 67.00 82 GLU A O 1
ATOM 664 N N . SER A 1 83 ? 18.005 2.779 -17.340 1.00 60.91 83 SER A N 1
ATOM 665 C CA . SER A 1 83 ? 18.635 3.308 -18.551 1.00 60.91 83 SER A CA 1
ATOM 666 C C . SER A 1 83 ? 17.708 4.381 -19.119 1.00 60.91 83 SER A C 1
ATOM 668 O O . SER A 1 83 ? 16.494 4.271 -18.958 1.00 60.91 83 SER A O 1
ATOM 670 N N . LEU A 1 84 ? 18.245 5.400 -19.789 1.00 58.59 84 LEU A N 1
ATOM 671 C CA . LEU A 1 84 ? 17.512 6.541 -20.377 1.00 58.59 84 LEU A CA 1
ATOM 672 C C . LEU A 1 84 ? 16.433 6.183 -21.434 1.00 58.59 84 LEU A C 1
ATOM 674 O O . LEU A 1 84 ? 15.946 7.055 -22.149 1.00 58.59 84 LEU A O 1
ATOM 678 N N . MET A 1 85 ? 16.046 4.916 -21.560 1.00 52.69 85 MET A N 1
ATOM 679 C CA . MET A 1 85 ? 15.127 4.402 -22.566 1.00 52.69 85 MET A CA 1
ATOM 680 C C . MET A 1 85 ? 13.772 4.054 -21.919 1.00 52.69 85 MET A C 1
ATOM 682 O O . MET A 1 85 ? 13.652 3.080 -21.184 1.00 52.69 85 MET A O 1
ATOM 686 N N . ILE A 1 86 ? 12.754 4.858 -22.259 1.00 56.78 86 ILE A N 1
ATOM 687 C CA . ILE A 1 86 ? 11.317 4.729 -21.934 1.00 56.78 86 ILE A CA 1
ATOM 688 C C . ILE A 1 86 ? 10.964 4.975 -20.453 1.00 56.78 86 ILE A C 1
ATOM 690 O O . ILE A 1 86 ? 11.023 4.090 -19.603 1.00 56.78 86 ILE A O 1
ATOM 694 N N . HIS A 1 87 ? 10.485 6.186 -20.154 1.00 57.94 87 HIS A N 1
ATOM 695 C CA . HIS A 1 87 ? 9.905 6.515 -18.851 1.00 57.94 87 HIS A CA 1
ATOM 696 C C . HIS A 1 87 ? 8.536 5.843 -18.690 1.00 57.94 87 HIS A C 1
ATOM 698 O O . HIS A 1 87 ? 7.543 6.275 -19.273 1.00 57.94 87 HIS A O 1
ATOM 704 N N . GLY A 1 88 ? 8.487 4.774 -17.898 1.00 59.69 88 GLY A N 1
ATOM 705 C CA . GLY A 1 88 ? 7.237 4.182 -17.436 1.00 59.69 88 GLY A CA 1
ATOM 706 C C . GLY A 1 88 ? 6.733 4.791 -16.125 1.00 59.69 88 GLY A C 1
ATOM 707 O O . GLY A 1 88 ? 7.526 5.123 -15.240 1.00 59.69 88 GLY A O 1
ATOM 708 N N . GLY A 1 89 ? 5.412 4.923 -15.994 1.00 68.00 89 GLY A N 1
ATOM 709 C CA . GLY A 1 89 ? 4.708 5.339 -14.782 1.00 68.00 89 GLY A CA 1
ATOM 710 C C . GLY A 1 89 ? 3.979 4.169 -14.116 1.00 68.00 89 GLY A C 1
ATOM 711 O O . GLY A 1 89 ? 3.499 3.258 -14.790 1.00 68.00 89 GLY A O 1
ATOM 712 N N . ALA A 1 90 ? 3.888 4.195 -12.786 1.00 66.12 90 ALA A N 1
ATOM 713 C CA . ALA A 1 90 ? 3.073 3.257 -12.018 1.00 66.12 90 ALA A CA 1
ATOM 714 C C . ALA A 1 90 ? 1.732 3.908 -11.645 1.00 66.12 90 ALA A C 1
ATOM 716 O O . ALA A 1 90 ? 1.698 5.060 -11.211 1.00 66.12 90 ALA A O 1
ATOM 717 N N . SER A 1 91 ? 0.640 3.164 -11.808 1.00 74.25 91 SER A N 1
ATOM 718 C CA . SER A 1 91 ? -0.708 3.523 -11.371 1.00 74.25 91 SER A CA 1
ATOM 719 C C . SER A 1 91 ? -1.136 2.603 -10.231 1.00 74.25 91 SER A C 1
ATOM 721 O O . SER A 1 91 ? -0.820 1.412 -10.229 1.00 74.25 91 SER A O 1
ATOM 723 N N . LEU A 1 92 ? -1.846 3.163 -9.254 1.00 75.69 92 LEU A N 1
ATOM 724 C CA . LEU A 1 92 ? -2.332 2.446 -8.079 1.00 75.69 92 LEU A CA 1
ATOM 725 C C . LEU A 1 92 ? -3.855 2.492 -8.056 1.00 75.69 92 LEU A C 1
ATOM 727 O O . LEU A 1 92 ? -4.450 3.560 -8.219 1.00 75.69 92 LEU A O 1
ATOM 731 N N . ARG A 1 93 ? -4.478 1.340 -7.819 1.00 81.44 93 ARG A N 1
ATOM 732 C CA . ARG A 1 93 ? -5.928 1.193 -7.676 1.00 81.44 93 ARG A CA 1
ATOM 733 C C . ARG A 1 93 ? -6.243 0.413 -6.406 1.00 81.44 93 ARG A C 1
ATOM 735 O O . ARG A 1 93 ? -5.556 -0.547 -6.081 1.00 81.44 93 ARG A O 1
ATOM 742 N N . LEU A 1 94 ? -7.279 0.837 -5.692 1.00 78.88 94 LEU A N 1
ATOM 743 C CA . LEU A 1 94 ? -7.801 0.139 -4.520 1.00 78.88 94 LEU A CA 1
ATOM 744 C C . LEU A 1 94 ? -9.109 -0.562 -4.885 1.00 78.88 94 LEU A C 1
ATOM 746 O O . LEU A 1 94 ? -9.987 0.054 -5.490 1.00 78.88 94 LEU A O 1
ATOM 750 N N . GLU A 1 95 ? -9.246 -1.821 -4.484 1.00 82.44 95 GLU A N 1
ATOM 751 C CA . GLU A 1 95 ? -10.447 -2.634 -4.687 1.00 82.44 95 GLU A CA 1
ATOM 752 C C . GLU A 1 95 ? -10.883 -3.266 -3.355 1.00 82.44 95 GLU A C 1
ATOM 754 O O . GLU A 1 95 ? -10.044 -3.676 -2.558 1.00 82.44 95 GLU A O 1
ATOM 759 N N . CYS A 1 96 ? -12.191 -3.343 -3.086 1.00 66.81 96 CYS A N 1
ATOM 760 C CA . CYS A 1 96 ? -12.740 -3.958 -1.869 1.00 66.81 96 CYS A CA 1
ATOM 761 C C . CYS A 1 96 ? -13.750 -5.057 -2.211 1.00 66.81 96 CYS A C 1
ATOM 763 O O . CYS A 1 96 ? -14.598 -4.867 -3.086 1.00 66.81 96 CYS A O 1
ATOM 765 N N . MET A 1 97 ? -13.716 -6.171 -1.476 1.00 71.62 97 MET A N 1
ATOM 766 C CA . MET A 1 97 ? -14.642 -7.300 -1.651 1.00 71.62 97 MET A CA 1
ATOM 767 C C . MET A 1 97 ? -15.276 -7.725 -0.308 1.00 71.62 97 MET A C 1
ATOM 769 O O . MET A 1 97 ? -14.547 -7.794 0.684 1.00 71.62 97 MET A O 1
ATOM 773 N N . PRO A 1 98 ? -16.587 -8.066 -0.249 1.00 56.56 98 PRO A N 1
ATOM 774 C CA . PRO A 1 98 ? -17.587 -8.046 -1.322 1.00 56.56 98 PRO A CA 1
ATOM 775 C C . PRO A 1 98 ? -18.222 -6.655 -1.526 1.00 56.56 98 PRO A C 1
ATOM 777 O O . PRO A 1 98 ? -18.407 -5.871 -0.594 1.00 56.56 98 PRO A O 1
ATOM 780 N N . CYS A 1 99 ? -18.539 -6.352 -2.785 1.00 47.53 99 CYS A N 1
ATOM 781 C CA . CYS A 1 99 ? -18.965 -5.045 -3.277 1.00 47.53 99 CYS A CA 1
ATOM 782 C C . CYS A 1 99 ? -20.364 -4.649 -2.755 1.00 47.53 99 CYS A C 1
ATOM 784 O O . CYS A 1 99 ? -21.387 -4.968 -3.357 1.00 47.53 99 CYS A O 1
ATOM 786 N N . LYS A 1 100 ? -20.415 -3.922 -1.637 1.00 46.38 100 LYS A N 1
ATOM 787 C CA . LYS A 1 100 ? -21.432 -2.886 -1.414 1.00 46.38 100 LYS A CA 1
ATOM 788 C C . LYS A 1 100 ? -20.720 -1.540 -1.474 1.00 46.38 100 LYS A C 1
ATOM 790 O O . LYS A 1 100 ? -19.512 -1.467 -1.291 1.00 46.38 100 LYS A O 1
ATOM 795 N N . ARG A 1 101 ? -21.432 -0.493 -1.863 1.00 47.53 101 ARG A N 1
ATOM 796 C CA . ARG A 1 101 ? -20.875 0.819 -2.198 1.00 47.53 101 ARG A CA 1
ATOM 797 C C . ARG A 1 101 ? -20.236 1.471 -0.961 1.00 47.53 101 ARG A C 1
ATOM 799 O O . ARG A 1 101 ? -20.912 2.156 -0.208 1.00 47.53 101 ARG A O 1
ATOM 806 N N . TRP A 1 102 ? -18.947 1.230 -0.730 1.00 52.47 102 TRP A N 1
ATOM 807 C CA . TRP A 1 102 ? -18.203 1.789 0.402 1.00 52.47 102 TRP A CA 1
ATOM 808 C C . TRP A 1 102 ? -17.573 3.135 0.027 1.00 52.47 102 TRP A C 1
ATOM 810 O O . TRP A 1 102 ? -17.081 3.312 -1.090 1.00 52.47 102 TRP A O 1
ATOM 820 N N . LEU A 1 103 ? -17.597 4.097 0.951 1.00 54.59 103 LEU A N 1
ATOM 821 C CA . LEU A 1 103 ? -16.957 5.401 0.766 1.00 54.59 103 LEU A CA 1
ATOM 822 C C . LEU A 1 103 ? -15.454 5.271 1.041 1.00 54.59 103 LEU A C 1
ATOM 824 O O . LEU A 1 103 ? -15.046 4.908 2.143 1.00 54.59 103 LEU A O 1
ATOM 828 N N . PHE A 1 104 ? -14.634 5.574 0.033 1.00 53.78 104 PHE A N 1
ATOM 829 C CA . PHE A 1 104 ? -13.176 5.545 0.130 1.00 53.78 104 PHE A CA 1
ATOM 830 C C . PHE A 1 104 ? -12.636 6.931 0.484 1.00 53.78 104 PHE A C 1
ATOM 832 O O . PHE A 1 104 ? -12.882 7.893 -0.241 1.00 53.78 104 PHE A O 1
ATOM 839 N N . ASN A 1 105 ? -11.846 7.027 1.555 1.00 55.19 105 ASN A N 1
ATOM 840 C CA . ASN A 1 105 ? -11.057 8.224 1.858 1.00 55.19 105 ASN A CA 1
ATOM 841 C C . ASN A 1 105 ? -9.571 7.847 2.020 1.00 55.19 105 ASN A C 1
ATOM 843 O O . ASN A 1 105 ? -9.106 7.653 3.147 1.00 55.19 105 ASN A O 1
ATOM 847 N N . PRO A 1 106 ? -8.838 7.636 0.909 1.00 55.28 106 PRO A N 1
ATOM 848 C CA . PRO A 1 106 ? -7.433 7.262 0.966 1.00 55.28 106 PRO A CA 1
ATOM 849 C C . PRO A 1 106 ? -6.581 8.459 1.403 1.00 55.28 106 PRO A C 1
ATOM 851 O O . PRO A 1 106 ? -6.575 9.501 0.749 1.00 55.28 106 PRO A O 1
ATOM 854 N N . LYS A 1 107 ? -5.811 8.293 2.483 1.00 60.22 107 LYS A N 1
ATOM 855 C CA . LYS A 1 107 ? -4.724 9.223 2.819 1.00 60.22 107 LYS A CA 1
ATOM 856 C C . LYS A 1 107 ? -3.420 8.689 2.237 1.00 60.22 107 LYS A C 1
ATOM 858 O O . LYS A 1 107 ? -2.960 7.615 2.631 1.00 60.22 107 LYS A O 1
ATOM 863 N N . ILE A 1 108 ? -2.861 9.441 1.293 1.00 57.34 108 ILE A N 1
ATOM 864 C CA . ILE A 1 108 ? -1.545 9.200 0.696 1.00 57.34 108 ILE A CA 1
ATOM 865 C C . ILE A 1 108 ? -0.581 10.186 1.361 1.00 57.34 108 ILE A C 1
ATOM 867 O O . ILE A 1 108 ? -0.848 11.389 1.349 1.00 57.34 108 ILE A O 1
ATOM 871 N N . TYR A 1 109 ? 0.483 9.668 1.973 1.00 49.78 109 TYR A N 1
ATOM 872 C CA . TYR A 1 109 ? 1.540 10.451 2.622 1.00 49.78 109 TYR A CA 1
ATOM 873 C C . TYR A 1 109 ? 2.839 10.389 1.819 1.00 49.78 109 TYR A C 1
ATOM 875 O O . TYR A 1 109 ? 3.135 9.303 1.259 1.00 49.78 109 TYR A O 1
#